Protein AF-A0A7J3C8Y5-F1 (afdb_monomer)

Nearest PDB structures (foldseek):
  8ipb-assembly1_HA  TM=9.349E-01  e=1.053E-02  Triticum aestivum
  7oyb-assembly1_N1  TM=8.550E-01  e=5.977E-03  Danio rerio
  8i9x-assembly1_LN  TM=9.600E-01  e=1.728E-02  Thermochaetoides thermophila DSM 1495
  8eui-assembly1_N  T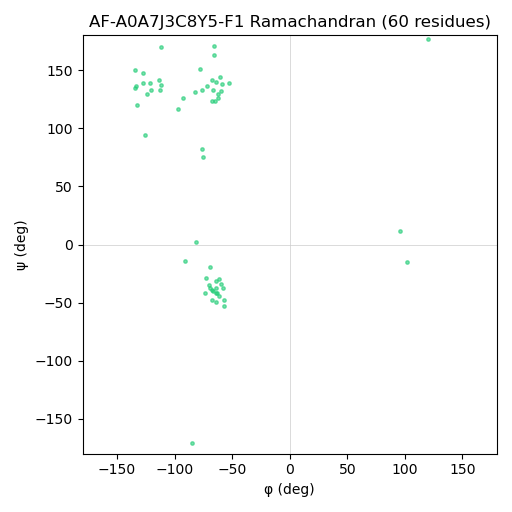M=9.533E-01  e=1.728E-02  Schizosaccharomyces pombe
  8c3a-assembly1_v  TM=9.537E-01  e=2.137E-02  Candida albicans

Secondary structure (DSSP, 8-state):
-HHHHHHHHHHS-SEEEESS-SSHHHHHHTT--SSTT--EEEE---SSS--PPPP-S-----

Mean predicted aligned error: 6.01 Å

Solvent-accessible surface area (backbone atoms only — not comparable to full-atom values): 4409 Å² total; per-residue (Å²): 110,71,71,62,52,51,56,56,57,66,78,45,70,56,68,41,79,39,96,68,69,94,52,58,70,64,38,44,76,75,67,58,62,102,49,94,90,68,83,46,69,50,74,66,74,82,86,81,79,84,86,75,76,83,78,91,66,93,72,83,84,129

Structure (mmCIF, N/CA/C/O backbone):
data_AF-A0A7J3C8Y5-F1
#
_entry.id   AF-A0A7J3C8Y5-F1
#
loop_
_atom_site.group_PDB
_atom_site.id
_atom_site.type_symbol
_atom_site.label_atom_id
_atom_site.label_alt_id
_atom_site.label_comp_id
_atom_site.label_asym_id
_atom_site.label_entity_id
_atom_site.label_seq_id
_atom_site.pdbx_PDB_ins_code
_atom_site.Cartn_x
_atom_site.Cartn_y
_atom_site.Cartn_z
_atom_site.occupancy
_atom_site.B_iso_or_equiv
_atom_site.auth_seq_id
_atom_site.auth_com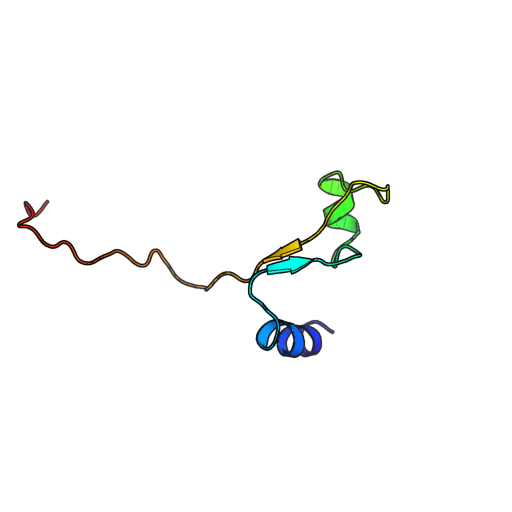p_id
_atom_site.auth_asym_id
_atom_site.auth_atom_id
_atom_site.pdbx_PDB_model_num
ATOM 1 N N . MET A 1 1 ? 8.649 -2.994 17.684 1.00 65.69 1 MET A N 1
ATOM 2 C CA . MET A 1 1 ? 7.462 -2.729 16.834 1.00 65.69 1 MET A CA 1
ATOM 3 C C . MET A 1 1 ? 7.689 -2.797 15.323 1.00 65.69 1 MET A C 1
ATOM 5 O O . MET A 1 1 ? 7.168 -3.719 14.712 1.00 65.69 1 MET A O 1
ATOM 9 N N . VAL A 1 2 ? 8.404 -1.868 14.660 1.00 80.31 2 VAL A N 1
ATOM 10 C CA . VAL A 1 2 ? 8.495 -1.907 13.173 1.00 80.31 2 VAL A CA 1
ATOM 11 C C . VAL A 1 2 ? 9.277 -3.127 12.676 1.00 80.31 2 VAL A C 1
ATOM 13 O O . VAL A 1 2 ? 8.885 -3.753 11.697 1.00 80.31 2 VAL A O 1
ATOM 16 N N . ARG A 1 3 ? 10.362 -3.494 13.367 1.00 84.06 3 ARG A N 1
ATOM 17 C CA . ARG A 1 3 ? 11.240 -4.600 12.963 1.00 84.06 3 ARG A CA 1
ATOM 18 C C . ARG A 1 3 ? 10.557 -5.971 13.042 1.00 84.06 3 ARG A C 1
ATOM 20 O O . ARG A 1 3 ? 10.724 -6.753 12.117 1.00 84.06 3 ARG A O 1
ATOM 27 N N . GLU A 1 4 ? 9.759 -6.216 14.082 1.00 88.94 4 GLU A N 1
ATOM 28 C CA . GLU A 1 4 ? 8.970 -7.451 14.248 1.00 88.94 4 GLU A CA 1
ATOM 29 C C . GLU A 1 4 ? 7.915 -7.573 13.143 1.00 88.94 4 GLU A C 1
ATOM 31 O O . GLU A 1 4 ? 7.901 -8.556 12.404 1.00 88.94 4 GLU A O 1
ATOM 36 N N . ARG A 1 5 ? 7.133 -6.507 12.916 1.00 87.06 5 ARG A N 1
ATOM 37 C CA . ARG A 1 5 ? 6.123 -6.459 11.844 1.00 87.06 5 ARG A CA 1
ATOM 38 C C . ARG A 1 5 ? 6.720 -6.647 10.452 1.00 87.06 5 ARG A C 1
ATOM 40 O O . ARG A 1 5 ? 6.091 -7.231 9.578 1.00 87.06 5 ARG A O 1
ATOM 47 N N . MET A 1 6 ? 7.942 -6.166 10.217 1.00 89.56 6 MET A N 1
ATOM 48 C CA . MET A 1 6 ? 8.613 -6.382 8.935 1.00 89.56 6 MET A CA 1
ATOM 49 C C . MET A 1 6 ? 8.911 -7.859 8.668 1.00 89.56 6 MET A C 1
ATOM 51 O O . MET A 1 6 ? 8.947 -8.251 7.505 1.00 89.56 6 MET A O 1
ATOM 55 N N . THR A 1 7 ? 9.159 -8.675 9.694 1.00 90.88 7 THR A N 1
ATOM 56 C CA . THR A 1 7 ? 9.373 -10.118 9.513 1.00 90.88 7 THR A CA 1
ATOM 57 C C . THR A 1 7 ? 8.084 -10.792 9.056 1.00 90.88 7 THR A C 1
ATOM 59 O O . THR A 1 7 ? 8.092 -11.463 8.024 1.00 90.88 7 THR A O 1
ATOM 62 N N . GLU A 1 8 ? 6.966 -10.502 9.722 1.00 91.00 8 GLU A N 1
ATOM 63 C CA . GLU A 1 8 ? 5.635 -10.981 9.326 1.00 91.00 8 GLU A CA 1
ATOM 64 C C . GLU A 1 8 ? 5.285 -10.548 7.893 1.00 91.00 8 GLU A C 1
ATOM 66 O O . GLU A 1 8 ? 4.917 -11.366 7.054 1.00 91.00 8 GLU A O 1
ATOM 71 N N . TRP A 1 9 ? 5.489 -9.271 7.554 1.00 92.88 9 TRP A N 1
ATOM 72 C CA . TRP A 1 9 ? 5.155 -8.746 6.223 1.00 92.88 9 TRP A CA 1
ATOM 73 C C . TRP A 1 9 ? 6.048 -9.275 5.097 1.00 92.88 9 TRP A C 1
ATOM 75 O O . TRP A 1 9 ? 5.680 -9.179 3.923 1.00 92.88 9 TRP A O 1
ATOM 85 N N . ARG A 1 10 ? 7.236 -9.801 5.416 1.00 89.44 10 ARG A N 1
ATOM 86 C CA . ARG A 1 10 ? 8.092 -10.457 4.418 1.00 89.44 10 ARG A CA 1
ATOM 87 C C . ARG A 1 10 ? 7.537 -11.820 4.022 1.00 89.44 10 ARG A C 1
ATOM 89 O O . ARG A 1 10 ? 7.562 -12.109 2.824 1.00 89.44 10 ARG A O 1
ATOM 96 N N . ALA A 1 11 ? 7.051 -12.588 5.001 1.00 91.69 11 ALA A N 1
ATOM 97 C CA . ALA A 1 11 ? 6.426 -13.899 4.810 1.00 91.69 11 ALA A CA 1
ATOM 98 C C . ALA A 1 11 ? 5.023 -13.799 4.188 1.00 91.69 11 ALA A C 1
ATOM 100 O O . ALA A 1 11 ? 4.598 -14.689 3.460 1.00 91.69 11 ALA A O 1
ATOM 101 N N . ALA A 1 12 ? 4.339 -12.689 4.442 1.00 91.12 12 ALA A N 1
ATOM 102 C CA . ALA A 1 12 ? 3.020 -12.385 3.922 1.00 91.12 12 ALA A CA 1
ATOM 103 C C . ALA A 1 12 ? 2.957 -12.194 2.387 1.00 91.12 12 ALA A C 1
ATOM 105 O O . ALA A 1 12 ? 3.962 -11.939 1.700 1.00 91.12 12 ALA A O 1
ATOM 106 N N . GLY A 1 13 ? 1.733 -12.261 1.859 1.00 92.38 13 GLY A N 1
ATOM 107 C CA . GLY A 1 13 ? 1.403 -12.108 0.445 1.00 92.38 13 GLY A CA 1
ATOM 108 C C . GLY A 1 13 ? 1.663 -10.705 -0.118 1.00 92.38 13 GLY A C 1
ATOM 109 O O . GLY A 1 13 ? 1.967 -9.744 0.595 1.00 92.38 13 GLY A O 1
ATOM 110 N N . ALA A 1 14 ? 1.558 -10.579 -1.445 1.00 91.88 14 ALA A N 1
ATOM 111 C CA . ALA A 1 14 ? 1.801 -9.308 -2.132 1.00 91.88 14 ALA A CA 1
ATOM 112 C C . ALA A 1 14 ? 0.709 -8.262 -1.856 1.00 91.88 14 ALA A C 1
ATOM 114 O O . ALA A 1 14 ? 1.012 -7.074 -1.768 1.00 91.88 14 ALA A O 1
ATOM 115 N N . ILE A 1 15 ? -0.542 -8.699 -1.721 1.00 94.19 15 ILE A N 1
ATOM 116 C CA . ILE A 1 15 ? -1.705 -7.855 -1.456 1.00 94.19 15 ILE A CA 1
ATOM 117 C C . ILE A 1 15 ? -2.485 -8.519 -0.328 1.00 94.19 15 ILE A C 1
ATOM 119 O O . ILE A 1 15 ? -2.929 -9.652 -0.481 1.00 94.19 15 ILE A O 1
ATOM 123 N N . GLU A 1 16 ? -2.649 -7.823 0.792 1.00 93.44 16 GLU A N 1
ATOM 124 C CA . GLU A 1 16 ? -3.410 -8.331 1.933 1.00 93.44 16 GLU A CA 1
ATOM 125 C C . GLU A 1 16 ? -4.353 -7.270 2.473 1.00 93.44 16 GLU A C 1
ATOM 127 O O . GLU A 1 16 ? -3.973 -6.112 2.665 1.00 93.44 16 GLU A O 1
ATOM 132 N N . ARG A 1 17 ? -5.595 -7.676 2.733 1.00 92.12 17 ARG A N 1
ATOM 133 C CA . ARG A 1 17 ? -6.580 -6.822 3.386 1.00 92.12 17 ARG A CA 1
ATOM 134 C C . ARG A 1 17 ? -6.210 -6.660 4.857 1.00 92.12 17 ARG A C 1
ATOM 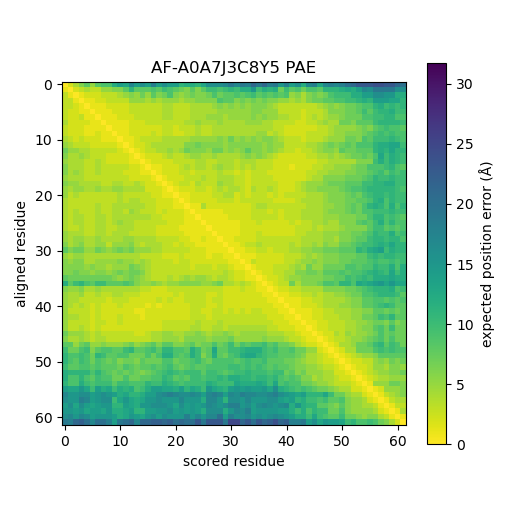136 O O . ARG A 1 17 ? -5.866 -7.631 5.521 1.00 92.12 17 ARG A O 1
ATOM 143 N N . VAL A 1 18 ? -6.310 -5.435 5.357 1.00 91.94 18 VAL A N 1
ATOM 144 C CA . VAL A 1 18 ? -6.095 -5.115 6.770 1.00 91.94 18 VAL A CA 1
ATOM 145 C C . VAL A 1 18 ? -7.376 -4.499 7.314 1.00 91.94 18 VAL A C 1
ATOM 147 O O . VAL A 1 18 ? -7.967 -3.627 6.679 1.00 91.94 18 VAL A O 1
ATOM 150 N N . GLU A 1 19 ? -7.818 -4.959 8.479 1.00 88.50 19 GLU A N 1
ATOM 151 C CA . GLU A 1 19 ? -9.061 -4.486 9.098 1.00 88.50 19 GLU A CA 1
ATOM 152 C C . GLU A 1 19 ? -8.950 -3.044 9.596 1.00 88.50 19 GLU A C 1
ATOM 154 O O . GLU A 1 19 ? -9.888 -2.262 9.468 1.00 88.50 19 GLU A O 1
ATOM 159 N N . THR A 1 20 ? -7.785 -2.672 10.131 1.00 89.44 20 THR A N 1
ATOM 160 C CA . THR A 1 20 ? -7.535 -1.342 10.691 1.00 89.44 20 THR A CA 1
ATOM 161 C C . THR A 1 20 ? -6.279 -0.700 10.096 1.00 89.44 20 THR A C 1
ATOM 163 O O . THR A 1 20 ? -5.314 -1.385 9.749 1.00 89.44 20 THR A O 1
ATOM 166 N N . PRO A 1 21 ? -6.251 0.636 9.950 1.00 92.50 21 PRO A N 1
ATOM 167 C CA . PRO A 1 21 ? -5.078 1.329 9.438 1.00 92.50 21 PRO A CA 1
ATOM 168 C C . PRO A 1 21 ? -3.904 1.224 10.412 1.00 92.50 21 PRO A C 1
ATOM 170 O O . PRO A 1 21 ? -4.017 1.585 11.581 1.00 92.50 21 PRO A O 1
ATOM 173 N N . THR A 1 22 ? -2.722 0.879 9.899 1.00 90.94 22 THR A N 1
ATOM 174 C CA . THR A 1 22 ? -1.483 0.859 10.695 1.00 90.94 22 THR A CA 1
ATOM 175 C C . THR A 1 22 ? -1.117 2.239 11.257 1.00 90.94 22 THR A C 1
ATOM 177 O O . THR A 1 22 ? -0.488 2.331 12.308 1.00 90.94 22 THR A O 1
ATOM 180 N N . LYS A 1 23 ? -1.491 3.318 10.552 1.00 92.19 23 LYS A N 1
ATOM 181 C CA . LYS A 1 23 ? -1.331 4.716 10.983 1.00 92.19 23 LYS A CA 1
ATOM 182 C C . LYS A 1 23 ? -2.678 5.432 10.924 1.00 92.19 23 LYS A C 1
ATOM 184 O O . LYS A 1 23 ? -3.055 5.959 9.878 1.00 92.19 23 LYS A O 1
ATOM 189 N N . LEU A 1 24 ? -3.384 5.474 12.052 1.00 92.31 24 LEU A N 1
ATOM 190 C CA . LEU A 1 24 ? -4.726 6.057 12.128 1.00 92.31 24 LEU A CA 1
ATOM 191 C C . LEU A 1 24 ? -4.748 7.566 11.836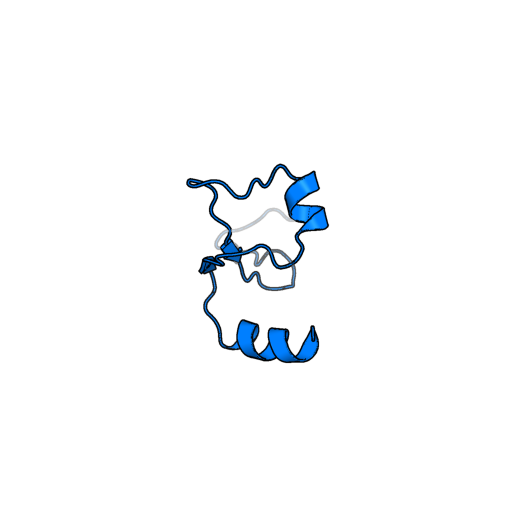 1.00 92.31 24 LEU A C 1
ATOM 193 O O . LEU A 1 24 ? -5.627 8.013 11.106 1.00 92.31 24 LEU A O 1
ATOM 197 N N . ALA A 1 25 ? -3.780 8.334 12.355 1.00 94.62 25 ALA A N 1
ATOM 198 C CA . ALA A 1 25 ? -3.703 9.784 12.137 1.00 94.62 25 ALA A CA 1
ATOM 199 C C . ALA A 1 25 ? -3.652 10.125 10.638 1.00 94.62 25 ALA A C 1
ATOM 201 O O . ALA A 1 25 ? -4.531 10.807 10.120 1.00 94.62 25 ALA A O 1
ATOM 202 N N . ARG A 1 26 ? -2.705 9.514 9.912 1.00 94.50 26 ARG A N 1
ATOM 203 C CA . ARG A 1 26 ? -2.576 9.701 8.463 1.00 94.50 26 ARG A CA 1
ATOM 204 C C . ARG A 1 26 ? -3.785 9.180 7.690 1.00 94.50 26 ARG A C 1
ATOM 206 O O . ARG A 1 26 ? -4.180 9.780 6.699 1.00 94.50 26 ARG A O 1
ATOM 213 N N . ALA A 1 27 ? -4.375 8.066 8.121 1.00 94.56 27 ALA A N 1
ATOM 214 C CA . ALA A 1 27 ? -5.576 7.546 7.480 1.00 94.56 27 ALA A CA 1
ATOM 215 C C . ALA A 1 27 ? -6.732 8.556 7.574 1.00 94.56 27 ALA A C 1
ATOM 217 O O . ALA A 1 27 ? -7.395 8.802 6.569 1.00 94.56 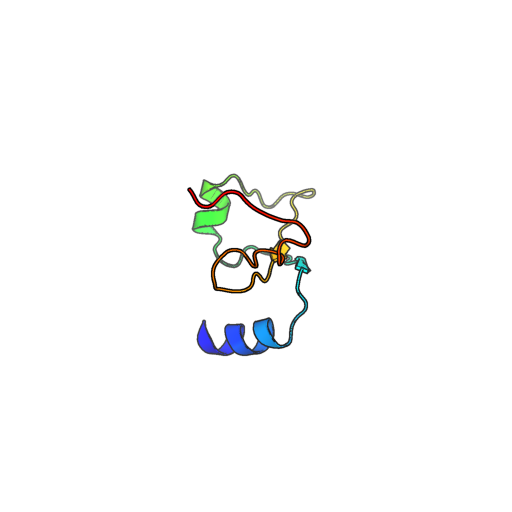27 ALA A O 1
ATOM 218 N N . ARG A 1 28 ? -6.944 9.178 8.744 1.00 94.50 28 ARG A N 1
ATOM 219 C CA . ARG A 1 28 ? -7.984 10.203 8.943 1.00 94.50 28 ARG A CA 1
ATOM 220 C C . ARG A 1 28 ? -7.745 11.450 8.092 1.00 94.50 28 ARG A C 1
ATOM 222 O O . ARG A 1 28 ? -8.695 11.934 7.489 1.00 94.50 28 ARG A O 1
ATOM 229 N N . GLU A 1 29 ? -6.501 11.916 7.983 1.00 96.19 29 GLU A N 1
ATOM 230 C CA . GLU A 1 29 ? -6.133 13.022 7.077 1.00 96.19 29 GLU A CA 1
ATOM 231 C C . GLU A 1 29 ? -6.480 12.720 5.612 1.00 96.19 29 GLU A C 1
ATOM 233 O O . GLU A 1 29 ? -6.928 13.599 4.886 1.00 96.19 29 GLU A O 1
ATOM 238 N N . LEU A 1 30 ? -6.305 11.468 5.181 1.00 94.00 30 LEU A N 1
ATOM 239 C CA . LEU A 1 30 ? -6.631 11.011 3.826 1.00 94.00 30 LEU A CA 1
ATOM 240 C C . LEU A 1 30 ? -8.126 10.689 3.631 1.00 94.00 30 LEU A C 1
ATOM 242 O O . LEU A 1 30 ? -8.516 10.245 2.554 1.00 94.00 30 LEU A O 1
ATOM 246 N N . GLY A 1 31 ? -8.965 10.893 4.652 1.00 93.12 31 GLY A N 1
ATOM 247 C CA . GLY A 1 31 ? -10.415 10.706 4.567 1.00 93.12 31 GLY A CA 1
ATOM 248 C C . GLY A 1 31 ? -10.938 9.347 5.042 1.00 93.12 31 GLY A C 1
ATOM 249 O O . GLY A 1 31 ? -12.114 9.046 4.832 1.00 93.12 31 GLY A O 1
ATOM 250 N N . TYR A 1 32 ? -10.119 8.527 5.709 1.00 95.00 32 TYR A N 1
ATOM 251 C CA . TYR A 1 32 ? -10.596 7.291 6.335 1.00 95.00 32 TYR A CA 1
ATOM 252 C C . TYR A 1 32 ? -11.630 7.589 7.423 1.00 95.00 32 TYR A C 1
ATOM 254 O O . TYR A 1 32 ? -11.380 8.358 8.359 1.00 95.00 32 TYR A O 1
ATOM 262 N N . LYS A 1 33 ? -12.770 6.900 7.343 1.00 92.69 33 LYS A N 1
ATOM 263 C CA . LYS A 1 33 ? -13.788 6.858 8.393 1.00 92.69 33 LYS A CA 1
ATOM 264 C C . LYS A 1 33 ? -13.996 5.407 8.809 1.00 92.69 33 LYS A C 1
ATOM 266 O O . LYS A 1 33 ? -14.067 4.523 7.963 1.00 92.69 33 LYS A O 1
ATOM 271 N N . ALA A 1 34 ? -14.135 5.175 10.112 1.00 91.81 34 ALA A N 1
ATOM 272 C CA . ALA A 1 34 ? -14.500 3.869 10.651 1.00 91.81 34 ALA A CA 1
ATOM 273 C C . ALA A 1 34 ? -15.999 3.626 10.417 1.00 91.81 34 ALA A C 1
ATOM 275 O O . ALA A 1 34 ? -16.824 3.804 11.309 1.00 91.81 34 ALA A O 1
ATOM 276 N N . LYS A 1 35 ? -16.350 3.323 9.168 1.00 92.00 35 LYS A N 1
ATOM 277 C CA . LYS A 1 35 ? -17.707 3.017 8.722 1.00 92.00 35 LYS A CA 1
ATOM 278 C C . LYS A 1 35 ? -17.674 1.775 7.827 1.00 92.00 35 LYS A C 1
ATOM 280 O O . LYS A 1 35 ? -16.673 1.571 7.131 1.00 92.00 35 LYS A O 1
ATOM 285 N N . PRO A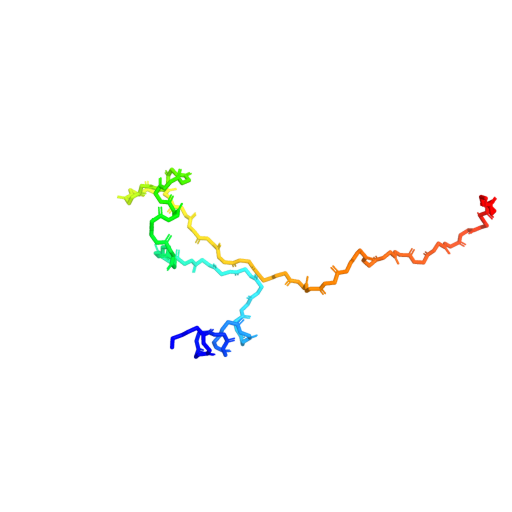 1 36 ? -18.752 0.974 7.798 1.00 89.19 36 PRO A N 1
ATOM 286 C CA . PRO A 1 36 ? -18.896 -0.088 6.810 1.00 89.19 36 PRO A CA 1
ATOM 287 C C . PRO A 1 36 ? -18.698 0.462 5.389 1.00 89.19 36 PRO A C 1
ATOM 289 O O . PRO A 1 36 ? -19.146 1.565 5.081 1.00 89.19 36 PRO A O 1
ATOM 292 N N . GLY A 1 37 ? -17.990 -0.288 4.543 1.00 89.06 37 GLY A N 1
ATOM 293 C CA . GLY A 1 37 ? -17.677 0.100 3.161 1.00 89.06 37 GLY A CA 1
ATOM 294 C C . GLY A 1 37 ? -16.258 0.636 2.935 1.00 89.06 37 GLY A C 1
ATOM 295 O O . GLY A 1 37 ? -15.798 0.642 1.797 1.00 89.06 37 GLY A O 1
ATOM 296 N N . PHE A 1 38 ? -15.517 1.006 3.986 1.00 91.88 38 PHE A N 1
ATOM 297 C CA . PHE A 1 38 ? -14.087 1.309 3.856 1.00 91.88 38 PHE A CA 1
ATOM 298 C C . PHE A 1 38 ? -13.257 0.024 3.876 1.00 91.88 38 PHE A C 1
ATOM 300 O O . PHE A 1 38 ? -13.417 -0.831 4.747 1.00 91.88 38 PHE A O 1
ATOM 307 N N . VAL A 1 39 ? -12.342 -0.100 2.915 1.00 92.50 39 VAL A N 1
ATOM 308 C CA . VAL A 1 39 ? -11.417 -1.232 2.811 1.00 92.50 39 VAL A CA 1
ATOM 309 C C . VAL A 1 39 ? -9.995 -0.707 2.789 1.00 92.50 39 VAL A C 1
ATOM 311 O O . VAL A 1 39 ? -9.665 0.176 2.000 1.00 92.50 39 VAL A O 1
ATOM 314 N N . ILE A 1 40 ? -9.145 -1.270 3.642 1.00 92.75 40 ILE A N 1
ATOM 315 C CA . ILE A 1 40 ? -7.716 -0.977 3.661 1.00 92.75 40 ILE A CA 1
ATOM 316 C C . ILE A 1 40 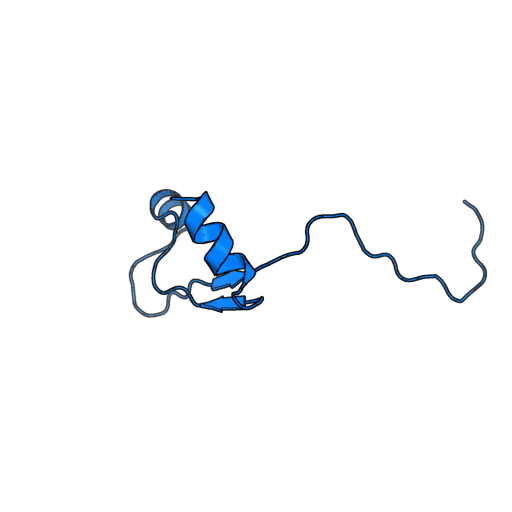? -6.964 -2.219 3.214 1.00 92.75 40 ILE A C 1
ATOM 318 O O . ILE A 1 40 ? -7.271 -3.344 3.608 1.00 92.75 40 ILE A O 1
ATOM 322 N N . VAL A 1 41 ? -5.964 -2.003 2.368 1.00 94.50 41 VAL A N 1
ATOM 323 C CA . VAL A 1 41 ? -5.135 -3.063 1.811 1.00 94.50 41 VAL A CA 1
ATOM 324 C C . VAL A 1 41 ? -3.676 -2.652 1.924 1.00 94.50 41 VAL A C 1
ATOM 326 O O . VAL A 1 41 ? -3.307 -1.511 1.640 1.00 94.50 41 VAL A O 1
ATOM 329 N N . ARG A 1 42 ? -2.835 -3.594 2.338 1.00 94.06 42 ARG A N 1
ATOM 330 C CA . ARG A 1 42 ? -1.383 -3.476 2.287 1.00 94.06 42 ARG A CA 1
ATOM 331 C C . ARG A 1 42 ? -0.895 -4.087 0.979 1.00 94.06 42 ARG A C 1
ATOM 333 O O . ARG A 1 42 ? -1.165 -5.253 0.707 1.00 94.06 42 ARG A O 1
ATOM 340 N N . ALA A 1 43 ? -0.133 -3.317 0.208 1.00 94.38 43 ALA A N 1
ATOM 341 C CA . ALA A 1 43 ? 0.523 -3.786 -1.007 1.00 94.38 43 ALA A CA 1
ATOM 342 C C . ALA A 1 43 ? 2.048 -3.805 -0.831 1.00 94.38 43 ALA A C 1
ATOM 344 O O . ALA A 1 43 ? 2.648 -2.838 -0.355 1.00 94.38 43 ALA A O 1
ATOM 345 N N . LYS A 1 44 ? 2.682 -4.910 -1.227 1.00 93.88 44 LYS A N 1
ATOM 346 C CA . LYS A 1 44 ? 4.135 -5.095 -1.245 1.00 93.88 44 LYS A CA 1
ATOM 347 C C . LYS A 1 44 ? 4.658 -4.808 -2.646 1.00 93.88 44 LYS A C 1
ATOM 349 O O . LYS A 1 44 ? 4.364 -5.529 -3.594 1.00 93.88 44 LYS A O 1
ATOM 354 N N . VAL A 1 45 ? 5.484 -3.776 -2.759 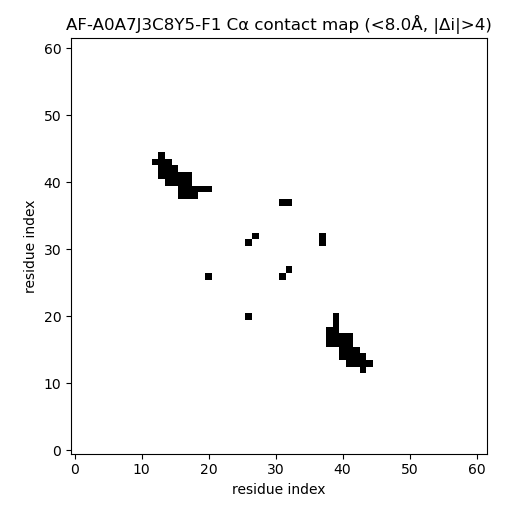1.00 92.12 45 VAL A N 1
ATOM 355 C CA . VAL A 1 45 ? 6.173 -3.395 -3.998 1.00 92.12 45 VAL A CA 1
ATOM 356 C C . VAL A 1 45 ? 7.676 -3.596 -3.854 1.00 92.12 45 VAL A C 1
ATOM 358 O O . VAL A 1 45 ? 8.254 -3.368 -2.789 1.00 92.12 45 VAL A O 1
ATOM 361 N N . LYS A 1 46 ? 8.319 -4.062 -4.930 1.00 90.44 46 LYS A N 1
ATOM 362 C CA . LYS A 1 46 ? 9.777 -4.205 -4.972 1.00 90.44 46 LYS A CA 1
ATOM 363 C C . LYS A 1 46 ? 10.422 -2.821 -4.955 1.00 90.44 46 LYS A C 1
ATOM 365 O O . LYS A 1 46 ? 9.927 -1.890 -5.583 1.00 90.44 46 LYS A O 1
ATOM 370 N N . ARG A 1 47 ? 11.544 -2.699 -4.246 1.00 89.44 47 ARG A N 1
ATOM 371 C CA . ARG A 1 47 ? 12.407 -1.515 -4.332 1.00 89.44 47 ARG A CA 1
ATOM 372 C C . ARG A 1 47 ? 13.245 -1.608 -5.613 1.00 89.44 47 ARG A C 1
ATOM 374 O O . ARG A 1 47 ? 13.563 -2.713 -6.045 1.00 89.44 47 ARG A O 1
ATOM 381 N N . GLY A 1 48 ? 13.612 -0.465 -6.186 1.00 93.19 48 GLY A N 1
ATOM 382 C CA . GLY A 1 48 ? 14.388 -0.378 -7.428 1.00 93.19 48 GLY A CA 1
ATOM 383 C C . GLY A 1 48 ? 13.651 0.380 -8.534 1.00 93.19 48 GLY A C 1
ATOM 384 O O . GLY A 1 48 ? 12.525 0.832 -8.345 1.00 93.19 48 GLY A O 1
ATOM 385 N N . GLY A 1 49 ? 14.321 0.553 -9.674 1.00 91.06 49 GLY A N 1
ATOM 386 C CA . GLY A 1 49 ? 13.775 1.252 -10.838 1.00 91.06 49 GLY A CA 1
ATOM 387 C C . GLY A 1 49 ? 12.919 0.369 -11.751 1.00 91.06 49 GLY A C 1
ATOM 388 O O . GLY A 1 49 ? 12.609 -0.784 -11.449 1.00 91.06 49 GLY A O 1
ATOM 389 N N . LEU A 1 50 ? 12.562 0.919 -12.913 1.00 91.50 50 LEU A N 1
ATOM 390 C CA . LEU A 1 50 ? 11.808 0.206 -13.942 1.00 91.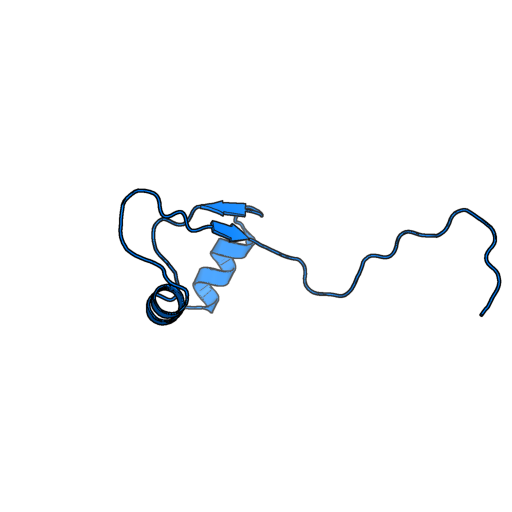50 50 LEU A CA 1
ATOM 391 C C . LEU A 1 50 ? 12.602 -0.997 -14.471 1.00 91.50 50 LEU A C 1
ATOM 393 O O . LEU A 1 50 ? 13.701 -0.842 -15.005 1.00 91.50 50 LEU A O 1
ATOM 397 N N . HIS A 1 51 ? 11.998 -2.185 -14.433 1.00 88.12 51 HIS A N 1
ATOM 398 C CA . HIS A 1 51 ? 12.539 -3.356 -15.117 1.00 88.12 51 HIS A CA 1
ATOM 399 C C . HIS A 1 51 ? 12.271 -3.254 -16.626 1.00 88.12 51 HIS A C 1
ATOM 401 O O . HIS A 1 51 ? 11.288 -3.787 -17.154 1.00 88.12 51 HIS A O 1
ATOM 407 N N . ARG A 1 52 ? 13.130 -2.512 -17.332 1.00 86.62 52 ARG A N 1
ATOM 408 C CA . ARG A 1 52 ? 12.991 -2.284 -18.773 1.00 86.62 52 ARG A CA 1
ATOM 409 C C . ARG A 1 52 ? 13.155 -3.602 -19.529 1.00 86.62 52 ARG A C 1
ATOM 411 O O . ARG A 1 52 ? 14.182 -4.266 -19.424 1.00 86.62 52 ARG A O 1
ATOM 418 N N . LYS A 1 53 ? 12.151 -3.971 -20.328 1.00 89.50 53 LYS A N 1
ATOM 419 C CA . LYS A 1 53 ? 12.244 -5.141 -21.211 1.00 89.50 53 LYS A CA 1
ATOM 420 C C . LYS A 1 53 ? 13.339 -4.920 -22.259 1.00 89.50 53 LYS A C 1
ATOM 422 O O . LYS A 1 53 ? 13.457 -3.823 -22.811 1.00 89.50 53 LYS A O 1
ATOM 427 N N . LYS A 1 54 ? 14.112 -5.974 -22.546 1.00 89.06 54 LYS A N 1
ATOM 428 C CA . LYS A 1 54 ? 15.092 -5.966 -23.637 1.00 89.06 54 LYS A CA 1
ATOM 429 C C . LYS A 1 54 ? 14.363 -5.713 -24.956 1.00 89.06 54 LYS A C 1
ATOM 431 O O . LYS A 1 54 ? 13.333 -6.328 -25.234 1.00 89.06 54 LYS A O 1
ATOM 436 N N . ILE A 1 55 ? 14.891 -4.788 -25.745 1.00 88.00 55 ILE A N 1
ATOM 437 C CA . ILE A 1 55 ? 14.346 -4.460 -27.061 1.00 88.00 55 ILE A CA 1
ATOM 438 C C . ILE A 1 55 ? 14.759 -5.580 -28.024 1.00 88.00 55 ILE A C 1
ATOM 440 O O . ILE A 1 55 ? 15.914 -5.999 -28.007 1.00 88.00 55 ILE A O 1
ATOM 444 N N . LYS A 1 56 ? 13.812 -6.091 -28.821 1.00 89.69 56 LYS A N 1
ATOM 445 C CA . LYS A 1 56 ? 14.047 -7.196 -29.771 1.00 89.69 56 LYS A CA 1
ATOM 446 C C . LYS A 1 56 ? 14.451 -6.736 -31.179 1.00 89.69 56 LYS A C 1
ATOM 448 O O . LYS A 1 56 ? 14.893 -7.561 -31.963 1.00 89.69 56 LYS A O 1
ATOM 453 N N . GLY A 1 57 ? 14.280 -5.454 -31.501 1.00 88.94 57 GLY A N 1
ATOM 454 C CA . GLY A 1 57 ? 14.595 -4.881 -32.811 1.00 88.94 57 GLY A CA 1
ATOM 455 C C . GLY A 1 57 ? 15.781 -3.917 -32.783 1.00 88.94 57 GLY A C 1
ATOM 456 O O . GLY A 1 57 ? 16.241 -3.508 -31.713 1.00 88.94 57 GLY A O 1
ATOM 457 N N . GLY A 1 58 ? 16.240 -3.533 -33.975 1.00 85.25 58 GLY A N 1
ATOM 458 C CA . GLY A 1 58 ? 17.234 -2.477 -34.150 1.00 85.25 58 GLY A CA 1
ATOM 459 C C . GLY A 1 58 ? 16.727 -1.146 -33.599 1.00 85.25 58 GLY A C 1
ATOM 460 O O . GLY A 1 58 ? 15.538 -0.830 -33.674 1.00 85.25 58 GLY A O 1
ATOM 461 N N . ARG A 1 59 ? 17.628 -0.359 -33.014 1.00 86.88 59 ARG A N 1
ATOM 462 C CA . ARG A 1 59 ? 17.306 0.958 -32.469 1.00 86.88 59 ARG A CA 1
ATOM 463 C C . ARG A 1 59 ? 18.263 1.978 -33.052 1.00 86.88 59 ARG A C 1
ATOM 465 O O . ARG A 1 59 ? 19.456 1.707 -33.136 1.00 86.88 59 ARG A O 1
ATOM 472 N N . ARG A 1 60 ? 17.752 3.158 -33.405 1.00 84.88 60 ARG A N 1
ATOM 473 C CA . ARG A 1 60 ? 18.629 4.296 -33.674 1.00 84.88 60 ARG A CA 1
ATOM 474 C C . ARG A 1 60 ? 19.287 4.709 -32.351 1.00 84.88 60 ARG A C 1
ATOM 476 O O . ARG A 1 60 ? 18.543 4.943 -31.388 1.00 84.88 60 ARG A O 1
ATOM 483 N N . PRO A 1 61 ? 20.630 4.739 -32.264 1.00 84.06 61 PRO A N 1
ATOM 484 C CA . PRO A 1 61 ? 21.288 5.411 -31.158 1.00 84.06 61 PRO A CA 1
ATOM 485 C C . PRO A 1 61 ? 20.844 6.873 -31.183 1.00 84.06 61 PRO A C 1
ATOM 487 O O . PRO A 1 61 ? 20.633 7.445 -32.255 1.00 84.06 61 PRO A O 1
ATOM 490 N N . LYS A 1 62 ? 20.567 7.402 -29.997 1.00 73.31 62 LYS A N 1
ATOM 491 C CA . LYS A 1 62 ? 20.179 8.796 -29.837 1.00 73.31 62 LYS A CA 1
ATOM 492 C C . LYS A 1 62 ? 21.432 9.624 -29.630 1.00 73.31 62 LYS A C 1
ATOM 494 O O . LYS A 1 62 ? 22.326 9.095 -28.933 1.00 73.31 62 LYS A O 1
#

pLDDT: mean 90.19, std 4.91, range [65.69, 96.19]

Sequence (62 aa):
MVRERMTEWRAAGAIERVETPTKLARARELGYKAKPGFVIVRAKVKRGGLHRKKIKGGRRPK

Radius of gyration: 18.94 Å; Cα contacts (8 Å, |Δi|>4): 29; chains: 1; bounding box: 40×27×51 Å

Foldseek 3Di:
DVVVVVVVVVVDDQKAKDPDDPDPVVCVVVPDDPDPPDTDMDGDDDDDDDPDDDDPDDDDDD